Protein AF-A0AAP2CD23-F1 (afdb_monomer)

InterPro domains:
  IPR006597 Sel1-like repeat [PF08238] (4-28)
  IPR006597 Sel1-like repeat [PF08238] (32-56)
  IPR011990 Tetratricopeptide-like helical domain superfamily [G3DSA:1.25.40.10] (1-97)

Radius of gyration: 15.2 Å; Cα contacts (8 Å, |Δi|>4): 205; chains: 1; bounding box: 35×34×41 Å

Mean predicted aligned error: 5.23 Å

pLDDT: mean 86.77, std 9.28, range [53.88, 96.44]

Solvent-accessible surface area (backbone atoms only — not comparable to full-atom values): 7833 Å² total; per-residue (Å²): 95,50,67,64,13,48,35,23,57,69,23,69,94,47,75,66,32,41,64,61,12,49,54,30,20,69,72,43,70,39,23,59,21,35,39,51,51,16,48,24,20,55,70,35,56,75,27,57,62,34,57,48,61,14,36,52,30,13,46,49,22,46,58,71,58,32,58,52,72,71,39,27,54,49,17,47,51,52,29,53,52,40,60,74,71,47,56,69,68,53,53,51,50,44,38,32,36,24,56,61,33,55,51,40,31,57,77,42,51,50,37,66,90,70,36,57,76,87,44,45,52,45,88,91,53,69,25,53,69,69,70,68,65,69,58,93,79,74,67,70,95,80,79,62,57,92,78,61

Foldseek 3Di:
DLVQLVCQCVVVVHDRDNPSSLVVLLVVVFLQSLQVVLVCLCVVPQAPNDLLLSLLSLVCCQLVVTDDPVSNVSSVVSNVVSVVVDDPLSNLQSQQQAPQQSSQCSVVSNPNVRRDPVNGGDPVGDGNNNPPSDDPPPDDDDDHPPRD

Structure (mmCIF, N/CA/C/O backbone):
data_AF-A0AAP2CD23-F1
#
_entry.id   AF-A0AAP2CD23-F1
#
loop_
_atom_site.group_PDB
_atom_site.id
_atom_site.type_symbol
_atom_site.label_atom_id
_atom_site.label_alt_id
_atom_site.label_comp_id
_atom_site.label_asym_id
_atom_site.label_entity_id
_atom_site.label_seq_id
_atom_site.pdbx_PDB_ins_code
_atom_site.Cartn_x
_atom_site.Cartn_y
_atom_site.Cartn_z
_atom_site.occupancy
_atom_site.B_iso_or_equiv
_atom_site.auth_seq_id
_atom_site.auth_comp_id
_atom_site.auth_asym_id
_atom_site.auth_atom_id
_atom_site.pdbx_PDB_model_num
ATOM 1 N N . MET A 1 1 ? 16.977 -5.055 -2.915 1.00 57.03 1 MET A N 1
ATOM 2 C CA . MET A 1 1 ? 17.382 -4.312 -4.136 1.00 57.03 1 MET A CA 1
ATOM 3 C C . MET A 1 1 ? 16.190 -4.220 -5.073 1.00 57.03 1 MET A C 1
ATOM 5 O O . MET A 1 1 ? 15.807 -5.224 -5.662 1.00 57.03 1 MET A O 1
ATOM 9 N N . VAL A 1 2 ? 15.649 -3.017 -5.260 1.00 78.44 2 VAL A N 1
ATOM 10 C CA . VAL A 1 2 ? 14.512 -2.752 -6.162 1.00 78.44 2 VAL A CA 1
ATOM 11 C C . VAL A 1 2 ? 14.838 -2.960 -7.639 1.00 78.44 2 VAL A C 1
ATOM 13 O O . VAL A 1 2 ? 13.962 -3.349 -8.406 1.00 78.44 2 VAL A O 1
ATOM 16 N N . ALA A 1 3 ? 16.098 -2.771 -8.043 1.00 76.19 3 ALA A N 1
ATOM 17 C CA . ALA A 1 3 ? 16.524 -2.901 -9.438 1.00 76.19 3 ALA A CA 1
ATOM 18 C C . ALA A 1 3 ? 16.163 -4.265 -10.057 1.00 76.19 3 ALA A C 1
ATOM 20 O O . ALA A 1 3 ? 15.729 -4.322 -11.204 1.00 76.19 3 ALA A O 1
ATOM 21 N N . ALA A 1 4 ? 16.268 -5.353 -9.284 1.00 77.69 4 ALA A N 1
ATOM 22 C CA . ALA A 1 4 ? 15.869 -6.681 -9.743 1.00 77.69 4 ALA A CA 1
ATOM 23 C C . ALA A 1 4 ? 14.362 -6.754 -10.027 1.00 77.69 4 ALA A C 1
ATOM 25 O O . ALA A 1 4 ? 13.963 -7.262 -11.072 1.00 77.69 4 ALA A O 1
ATOM 26 N N . GLY A 1 5 ? 13.532 -6.195 -9.142 1.00 80.62 5 GLY A N 1
ATOM 27 C CA . GLY A 1 5 ? 12.087 -6.141 -9.352 1.00 80.62 5 GLY A CA 1
ATOM 28 C C . GLY A 1 5 ? 11.704 -5.305 -10.576 1.00 80.62 5 GLY A C 1
ATOM 29 O O . GLY A 1 5 ? 10.859 -5.727 -11.360 1.00 80.62 5 GLY A O 1
ATOM 30 N N . VAL A 1 6 ? 12.395 -4.184 -10.819 1.00 83.31 6 VAL A N 1
ATOM 31 C CA . VAL A 1 6 ? 12.154 -3.326 -11.995 1.00 83.31 6 VAL A CA 1
ATOM 32 C C . VAL A 1 6 ? 12.472 -4.051 -13.301 1.00 83.31 6 VAL A C 1
ATOM 34 O O . VAL A 1 6 ? 11.702 -3.939 -14.252 1.00 83.31 6 VAL A O 1
ATOM 37 N N . ILE A 1 7 ? 13.556 -4.834 -13.349 1.00 85.44 7 ILE A N 1
ATOM 38 C CA . ILE A 1 7 ? 13.914 -5.627 -14.535 1.00 85.44 7 ILE A CA 1
ATOM 39 C C . ILE A 1 7 ? 12.782 -6.591 -14.904 1.00 85.44 7 ILE A C 1
ATOM 41 O O . ILE A 1 7 ? 12.403 -6.654 -16.073 1.00 85.44 7 ILE A O 1
ATOM 45 N N . TYR A 1 8 ? 12.219 -7.304 -13.923 1.00 87.00 8 TYR A N 1
ATOM 46 C CA . TYR A 1 8 ? 11.100 -8.221 -14.161 1.00 87.00 8 TYR A CA 1
ATOM 47 C C . TYR A 1 8 ? 9.792 -7.488 -14.476 1.00 87.00 8 TYR A C 1
ATOM 49 O O . TYR A 1 8 ? 9.045 -7.929 -15.342 1.00 87.00 8 TYR A O 1
ATOM 57 N N . HIS A 1 9 ? 9.535 -6.344 -13.840 1.00 82.81 9 HIS A N 1
ATOM 58 C CA . HIS A 1 9 ? 8.339 -5.540 -14.092 1.00 82.81 9 HIS A CA 1
ATOM 59 C C . HIS A 1 9 ? 8.323 -4.933 -15.505 1.00 82.81 9 HIS A C 1
ATOM 61 O O . HIS A 1 9 ? 7.277 -4.859 -16.141 1.00 82.81 9 HIS A O 1
ATOM 67 N N . GLN A 1 10 ? 9.471 -4.454 -15.990 1.00 85.56 10 GLN A N 1
ATOM 68 C CA . GLN A 1 10 ? 9.591 -3.782 -17.290 1.00 85.56 10 GLN A CA 1
ATOM 69 C C . GLN A 1 10 ? 10.013 -4.723 -18.426 1.00 85.56 10 GLN A C 1
ATOM 71 O O . GLN A 1 10 ? 9.972 -4.328 -19.587 1.00 85.56 10 GLN A O 1
ATOM 76 N N . GLY A 1 11 ? 10.438 -5.949 -18.113 1.00 81.88 11 GLY A N 1
ATOM 77 C CA . GLY A 1 11 ? 10.945 -6.890 -19.109 1.00 81.88 11 GLY A CA 1
ATOM 78 C C . GLY A 1 11 ? 12.277 -6.451 -19.735 1.00 81.88 11 GLY A C 1
ATOM 79 O O . GLY A 1 11 ? 12.524 -6.658 -20.924 1.00 81.88 11 GLY A O 1
ATOM 80 N N . LEU A 1 12 ? 13.158 -5.808 -18.961 1.00 81.25 12 LEU A N 1
ATOM 81 C CA . LEU A 1 12 ? 14.432 -5.305 -19.486 1.00 81.25 12 LEU A CA 1
ATOM 82 C C . LEU A 1 12 ? 15.394 -6.466 -19.776 1.00 81.25 12 LEU A C 1
ATOM 84 O O . LEU A 1 12 ? 16.055 -6.992 -18.881 1.00 81.25 12 LEU A O 1
ATOM 88 N N . GLY A 1 13 ? 15.454 -6.879 -21.044 1.00 80.50 13 GLY A N 1
ATOM 89 C CA . GLY A 1 13 ? 16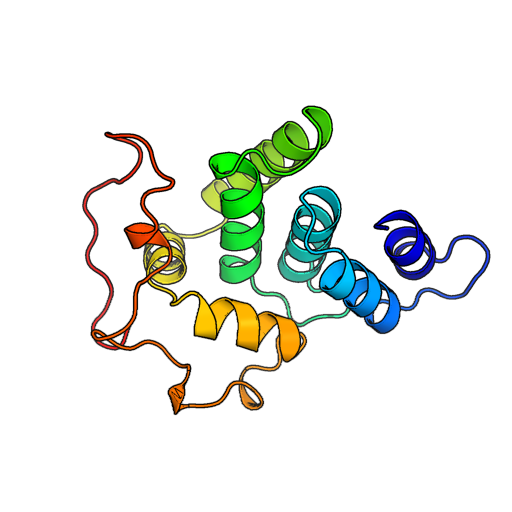.269 -8.009 -21.503 1.00 80.50 13 GLY A CA 1
ATOM 90 C C . GLY A 1 13 ? 15.692 -9.387 -21.153 1.00 80.50 13 GLY A C 1
ATOM 91 O O . GLY A 1 13 ? 16.397 -10.388 -21.289 1.00 80.50 13 GLY A O 1
ATOM 92 N N . ARG A 1 14 ? 14.436 -9.450 -20.682 1.00 84.69 14 ARG A N 1
ATOM 93 C CA . ARG A 1 14 ? 13.702 -10.671 -20.293 1.00 84.69 14 ARG A CA 1
ATOM 94 C C . ARG A 1 14 ? 12.190 -10.483 -20.487 1.00 84.69 14 ARG A C 1
ATOM 96 O O . ARG A 1 14 ? 11.744 -9.346 -20.523 1.00 84.69 14 ARG A O 1
ATOM 103 N N . PRO A 1 15 ? 11.377 -11.550 -20.565 1.00 88.62 15 PRO A N 1
ATOM 104 C CA . PRO A 1 15 ? 9.924 -11.411 -20.502 1.00 88.62 15 PRO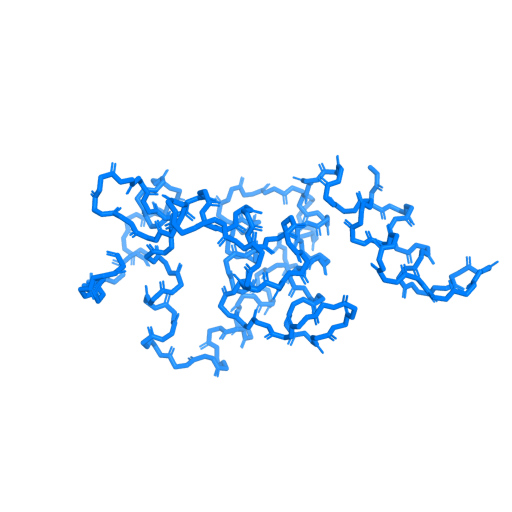 A CA 1
ATOM 105 C C . PRO A 1 15 ? 9.475 -10.741 -19.197 1.00 88.62 15 PRO A C 1
ATOM 107 O O . PRO A 1 15 ? 10.101 -10.938 -18.151 1.00 88.62 15 PRO A O 1
ATOM 110 N N . VAL A 1 16 ? 8.390 -9.970 -19.270 1.00 90.44 16 VAL A N 1
ATOM 111 C CA . VAL A 1 16 ? 7.744 -9.374 -18.095 1.00 90.44 16 VAL A CA 1
ATOM 112 C C . VAL A 1 16 ? 7.253 -10.482 -17.162 1.00 90.44 16 VAL A C 1
ATOM 114 O O . VAL A 1 16 ? 6.617 -11.436 -17.606 1.00 90.44 16 VAL A O 1
ATOM 117 N N . ASP A 1 17 ? 7.554 -10.348 -15.873 1.00 92.94 17 ASP A N 1
ATOM 118 C CA . ASP A 1 17 ? 7.193 -11.305 -14.827 1.00 92.94 17 ASP A CA 1
ATOM 119 C C . ASP A 1 17 ? 6.843 -10.539 -13.544 1.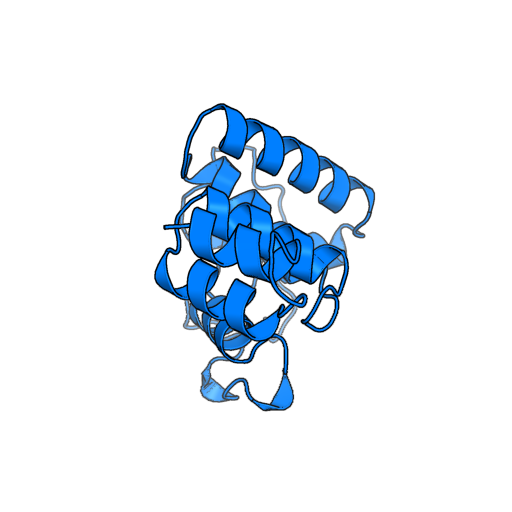00 92.94 17 ASP A C 1
ATOM 121 O O . ASP A 1 17 ? 7.696 -10.231 -12.706 1.00 92.94 17 ASP A O 1
ATOM 125 N N . TYR A 1 18 ? 5.572 -10.162 -13.415 1.00 92.38 18 TYR A N 1
ATOM 126 C CA . TYR A 1 18 ? 5.110 -9.364 -12.281 1.00 92.38 18 TYR A CA 1
ATOM 127 C C . TYR A 1 18 ? 5.158 -10.124 -10.958 1.00 92.38 18 TYR A C 1
ATOM 129 O O . TYR A 1 18 ? 5.375 -9.507 -9.917 1.00 92.38 18 TYR A O 1
ATOM 137 N N . ASP A 1 19 ? 5.033 -11.449 -10.999 1.00 90.94 19 ASP A N 1
ATOM 138 C CA . ASP A 1 19 ? 5.141 -12.283 -9.812 1.00 90.94 19 ASP A CA 1
ATOM 139 C C . ASP A 1 19 ? 6.554 -12.240 -9.235 1.00 90.94 19 ASP A C 1
ATOM 141 O O . ASP A 1 19 ? 6.724 -12.009 -8.035 1.00 90.94 19 ASP A O 1
ATOM 145 N N . LYS A 1 20 ? 7.575 -12.377 -10.089 1.00 91.00 20 LYS A N 1
ATOM 146 C CA . LYS A 1 20 ? 8.965 -12.192 -9.661 1.00 91.00 20 LYS A CA 1
ATOM 147 C C . LYS A 1 20 ? 9.253 -10.752 -9.264 1.00 91.00 20 LYS A C 1
ATOM 149 O O . LYS A 1 20 ? 10.033 -10.535 -8.337 1.00 91.00 20 LYS A O 1
ATOM 154 N N . ALA A 1 21 ? 8.668 -9.769 -9.948 1.00 91.50 21 ALA A N 1
ATOM 155 C CA . ALA A 1 21 ? 8.833 -8.368 -9.572 1.00 91.50 21 ALA A CA 1
ATOM 156 C C . ALA A 1 21 ? 8.335 -8.118 -8.143 1.00 91.50 21 ALA A C 1
ATOM 158 O O . ALA A 1 21 ? 9.074 -7.562 -7.327 1.00 91.50 21 ALA A O 1
ATOM 159 N N . LEU A 1 22 ? 7.129 -8.603 -7.830 1.00 92.50 22 LEU A N 1
ATOM 160 C CA . LEU A 1 22 ? 6.524 -8.489 -6.511 1.00 92.50 22 LEU A CA 1
ATOM 161 C C . LEU A 1 22 ? 7.350 -9.209 -5.443 1.00 92.50 22 LEU A C 1
ATOM 163 O O . LEU A 1 22 ? 7.593 -8.625 -4.395 1.00 92.50 22 LEU A O 1
ATOM 167 N N . ASP A 1 23 ? 7.865 -10.411 -5.726 1.00 92.38 23 ASP A N 1
ATOM 168 C CA . ASP A 1 23 ? 8.753 -11.136 -4.804 1.00 92.38 23 ASP A CA 1
ATOM 169 C C . ASP A 1 23 ? 10.013 -10.345 -4.453 1.00 92.38 23 ASP A C 1
ATOM 171 O O . ASP A 1 23 ? 10.475 -10.350 -3.310 1.00 92.38 23 ASP A O 1
ATOM 175 N N . TRP A 1 24 ? 10.602 -9.662 -5.434 1.00 92.12 24 TRP A N 1
ATOM 176 C CA . TRP A 1 24 ? 11.773 -8.827 -5.189 1.00 92.12 24 TRP A CA 1
ATOM 177 C C . TRP A 1 24 ? 11.440 -7.574 -4.390 1.00 92.12 24 TRP A C 1
ATOM 179 O O . TRP A 1 24 ? 12.234 -7.183 -3.532 1.00 92.12 24 TRP A O 1
ATOM 189 N N . TYR A 1 25 ? 10.286 -6.957 -4.641 1.00 93.50 25 TYR A N 1
ATOM 190 C CA . TYR A 1 25 ? 9.839 -5.805 -3.866 1.00 93.50 25 TYR A CA 1
ATOM 191 C C . TYR A 1 25 ? 9.504 -6.193 -2.419 1.00 93.50 25 TYR A C 1
ATOM 193 O O . TYR A 1 25 ? 10.019 -5.558 -1.499 1.00 93.50 25 TYR A O 1
ATOM 201 N N . LEU A 1 26 ? 8.782 -7.300 -2.219 1.00 90.69 26 LEU A N 1
ATOM 202 C CA . LEU A 1 26 ? 8.472 -7.892 -0.912 1.00 90.69 26 LEU A CA 1
ATOM 203 C C . LEU A 1 26 ? 9.718 -8.246 -0.099 1.00 90.69 26 LEU A C 1
ATOM 205 O O . LEU A 1 26 ? 9.715 -8.139 1.118 1.00 90.69 26 LEU A O 1
ATOM 209 N N . LYS A 1 27 ? 10.809 -8.656 -0.749 1.00 90.75 27 LYS A N 1
ATOM 210 C CA . LYS A 1 27 ? 12.083 -8.906 -0.055 1.00 90.75 27 LYS A CA 1
ATOM 211 C C . LYS A 1 27 ? 12.823 -7.629 0.329 1.00 90.75 27 LYS A C 1
ATOM 213 O O . LYS A 1 27 ? 13.664 -7.668 1.220 1.00 90.75 27 LYS A O 1
ATOM 218 N N . SER A 1 28 ? 12.591 -6.530 -0.388 1.00 89.88 28 SER A N 1
ATOM 219 C CA . SER A 1 28 ? 13.275 -5.258 -0.138 1.00 89.88 28 SER A CA 1
ATOM 220 C C . SER A 1 28 ? 12.578 -4.472 0.971 1.00 89.88 28 SER A C 1
ATOM 222 O O . SER A 1 28 ? 13.266 -3.955 1.843 1.00 89.88 28 SER A O 1
ATOM 224 N N . MET A 1 29 ? 11.240 -4.370 0.913 1.00 87.75 29 MET A N 1
ATOM 225 C CA . MET A 1 29 ? 10.401 -3.546 1.808 1.00 87.75 29 MET A CA 1
ATOM 226 C C . MET A 1 29 ? 10.944 -2.127 2.047 1.00 87.75 29 MET A C 1
ATOM 228 O O . MET A 1 29 ? 10.693 -1.524 3.085 1.00 87.75 29 MET A O 1
ATOM 232 N N . ASP A 1 30 ? 11.703 -1.595 1.088 1.00 92.25 30 ASP A N 1
ATOM 233 C CA . ASP A 1 30 ? 12.206 -0.227 1.113 1.00 92.25 30 ASP A CA 1
ATOM 234 C C . ASP A 1 30 ? 11.209 0.728 0.438 1.00 92.25 30 ASP A C 1
ATOM 236 O O . ASP A 1 30 ? 10.208 0.311 -0.150 1.00 92.25 30 ASP A O 1
ATOM 240 N N . GLY A 1 31 ? 11.479 2.032 0.505 1.00 92.75 31 GLY A N 1
ATOM 241 C CA . GLY A 1 31 ? 10.539 3.040 0.014 1.00 92.75 31 GLY A CA 1
ATOM 242 C C . GLY A 1 31 ? 10.266 2.933 -1.486 1.00 92.75 31 GLY A C 1
ATOM 243 O O . GLY A 1 31 ? 9.153 3.198 -1.940 1.00 92.75 31 GLY A O 1
ATOM 244 N N . ASP A 1 32 ? 11.268 2.525 -2.266 1.00 93.31 32 ASP A N 1
ATOM 245 C CA . ASP A 1 32 ? 11.132 2.356 -3.710 1.00 93.31 32 ASP A CA 1
ATOM 246 C C . ASP A 1 32 ? 10.309 1.108 -4.041 1.00 93.31 32 ASP A C 1
ATOM 248 O O . ASP A 1 32 ? 9.447 1.155 -4.922 1.00 93.31 32 ASP A O 1
ATOM 252 N N . ALA A 1 33 ? 10.531 0.016 -3.307 1.00 93.94 33 ALA A N 1
ATOM 253 C CA . ALA A 1 33 ? 9.743 -1.204 -3.395 1.00 93.94 33 ALA A CA 1
ATOM 254 C C . ALA A 1 33 ? 8.281 -0.929 -3.046 1.00 93.94 33 ALA A C 1
ATOM 256 O O . ALA A 1 33 ? 7.405 -1.229 -3.854 1.00 93.94 33 ALA A O 1
ATOM 257 N N . LEU A 1 34 ? 8.019 -0.286 -1.904 1.00 94.38 34 LEU A N 1
ATOM 258 C CA . LEU A 1 34 ? 6.667 0.058 -1.467 1.00 94.38 34 LEU A CA 1
ATOM 259 C C . LEU A 1 34 ? 5.961 0.983 -2.462 1.00 94.38 34 LEU A C 1
ATOM 261 O O . LEU A 1 34 ? 4.801 0.748 -2.795 1.00 94.38 34 LEU A O 1
ATOM 265 N N . ASN A 1 35 ? 6.648 1.995 -3.004 1.00 95.06 35 ASN A N 1
ATOM 266 C CA . ASN A 1 35 ? 6.059 2.852 -4.032 1.00 95.06 35 ASN A CA 1
ATOM 267 C C . ASN A 1 35 ? 5.731 2.066 -5.316 1.00 95.06 35 ASN A C 1
ATOM 269 O O . ASN A 1 35 ? 4.679 2.284 -5.913 1.00 95.06 35 ASN A O 1
ATOM 273 N N . ASN A 1 36 ? 6.602 1.153 -5.754 1.00 95.06 36 ASN A N 1
ATOM 274 C CA . ASN A 1 36 ? 6.345 0.345 -6.949 1.00 95.06 36 ASN A CA 1
ATOM 275 C C . ASN A 1 36 ? 5.208 -0.663 -6.728 1.00 95.06 36 ASN A C 1
ATOM 277 O O . ASN A 1 3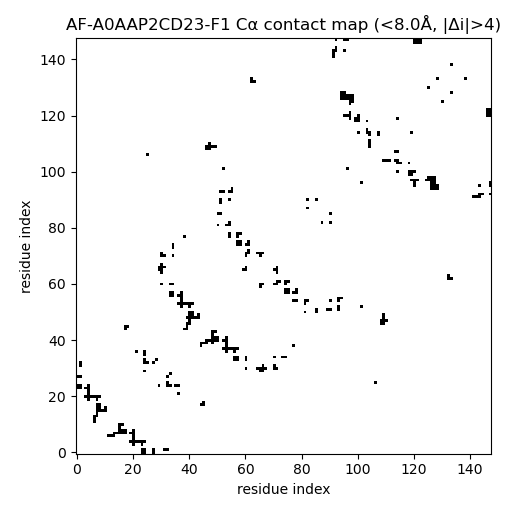6 ? 4.354 -0.811 -7.597 1.00 95.06 36 ASN A O 1
ATOM 281 N N . MET A 1 37 ? 5.147 -1.300 -5.559 1.00 95.50 37 MET A N 1
ATOM 282 C CA . MET A 1 37 ? 4.040 -2.181 -5.178 1.00 95.50 37 MET A CA 1
ATOM 283 C C . MET A 1 37 ? 2.721 -1.411 -5.099 1.00 95.50 37 MET A C 1
ATOM 285 O O . MET A 1 37 ? 1.707 -1.889 -5.604 1.00 95.50 37 MET A O 1
ATOM 289 N N . GLY A 1 38 ? 2.737 -0.190 -4.557 1.00 96.25 38 GLY A N 1
ATOM 290 C CA . GLY A 1 38 ? 1.557 0.673 -4.520 1.00 96.25 38 GLY A CA 1
ATOM 291 C C . GLY A 1 38 ? 1.041 0.977 -5.923 1.00 96.25 38 GLY A C 1
ATOM 292 O O . GLY A 1 38 ? -0.160 0.920 -6.167 1.00 96.25 38 GLY A O 1
ATOM 293 N N . VAL A 1 39 ? 1.942 1.222 -6.880 1.00 95.94 39 VAL A N 1
ATOM 294 C CA . VAL A 1 39 ? 1.582 1.386 -8.297 1.00 95.94 39 VAL A CA 1
ATOM 295 C C . VAL A 1 39 ? 0.995 0.097 -8.880 1.00 95.94 39 VAL A C 1
ATOM 297 O O . VAL A 1 39 ? -0.030 0.164 -9.553 1.00 95.94 39 VAL A O 1
ATOM 300 N N . MET A 1 40 ? 1.567 -1.072 -8.576 1.00 95.69 40 MET A N 1
ATOM 301 C CA . MET A 1 40 ? 1.026 -2.358 -9.037 1.00 95.69 40 MET A CA 1
ATOM 302 C C . MET A 1 40 ? -0.410 -2.586 -8.544 1.00 95.69 40 MET A C 1
ATOM 304 O O . MET A 1 40 ? -1.274 -2.920 -9.351 1.00 95.69 40 MET A O 1
ATOM 308 N N . PHE A 1 41 ? -0.694 -2.342 -7.259 1.00 96.06 41 PHE A N 1
ATOM 309 C CA . PHE A 1 41 ? -2.051 -2.446 -6.707 1.00 96.06 41 PHE A CA 1
ATOM 310 C C . PHE A 1 41 ? -2.997 -1.364 -7.235 1.00 96.06 41 PHE A C 1
ATOM 312 O O . PHE A 1 41 ? -4.177 -1.642 -7.437 1.00 96.06 41 PHE A O 1
ATOM 319 N N . ARG A 1 42 ? -2.510 -0.145 -7.491 1.00 95.62 42 ARG A N 1
ATOM 320 C CA . ARG A 1 42 ? -3.318 0.927 -8.090 1.00 95.62 42 ARG A CA 1
ATOM 321 C C . ARG A 1 42 ? -3.762 0.571 -9.507 1.00 95.62 42 ARG A C 1
ATOM 323 O O . ARG A 1 42 ? -4.913 0.823 -9.851 1.00 95.62 42 ARG A O 1
ATOM 330 N N . ASP A 1 43 ? -2.863 -0.007 -10.300 1.00 94.62 43 ASP A N 1
ATOM 331 C CA . ASP A 1 43 ? -3.080 -0.262 -11.728 1.00 94.62 43 ASP A CA 1
ATOM 332 C C . ASP A 1 43 ? -3.572 -1.693 -12.012 1.00 94.62 43 ASP A C 1
ATOM 334 O O . ASP A 1 43 ? -3.920 -2.009 -13.146 1.00 94.62 43 ASP A O 1
ATOM 338 N N . GLY A 1 44 ? -3.589 -2.576 -11.007 1.00 94.25 44 GLY A N 1
ATOM 339 C CA . GLY A 1 44 ? -3.924 -3.995 -11.184 1.00 94.25 44 GLY A CA 1
ATOM 340 C C . GLY A 1 44 ? -2.860 -4.776 -11.966 1.00 94.25 44 GLY A C 1
ATOM 341 O O . GLY A 1 44 ? -3.163 -5.743 -12.662 1.00 94.25 44 GLY A O 1
ATOM 342 N N . THR A 1 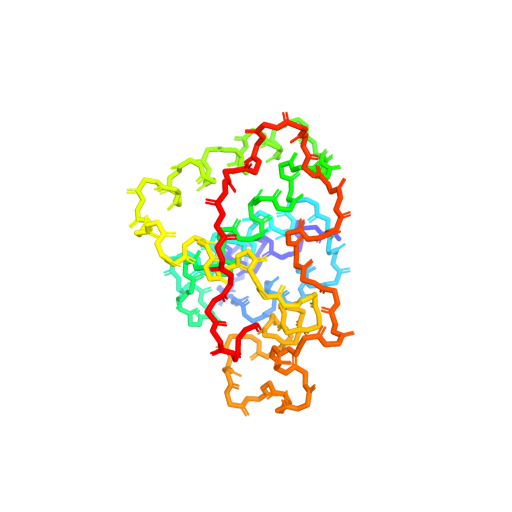45 ? -1.600 -4.336 -11.904 1.00 92.88 45 THR A N 1
ATOM 343 C CA . THR A 1 45 ? -0.511 -4.919 -12.696 1.00 92.88 45 THR A CA 1
ATOM 344 C C . THR A 1 45 ? 0.091 -6.117 -11.967 1.00 92.88 45 THR A C 1
ATOM 346 O O . THR A 1 45 ? 0.871 -5.953 -11.032 1.00 92.88 45 THR A O 1
ATOM 349 N N . GLY A 1 46 ? -0.278 -7.331 -12.386 1.00 89.75 46 GLY A N 1
ATOM 350 C CA . GLY A 1 46 ? 0.217 -8.579 -11.786 1.00 89.75 46 GLY A CA 1
ATOM 351 C C . GLY A 1 46 ? -0.341 -8.905 -10.397 1.00 89.75 46 GLY A C 1
ATOM 352 O O . GLY A 1 46 ? 0.027 -9.918 -9.816 1.00 89.75 46 GLY A O 1
ATOM 353 N N . VAL A 1 47 ? -1.238 -8.067 -9.882 1.00 94.62 47 VAL A N 1
ATOM 354 C CA . VAL A 1 47 ? -2.023 -8.268 -8.659 1.00 94.62 47 VAL A CA 1
ATOM 355 C C . VAL A 1 47 ? -3.440 -7.743 -8.898 1.00 94.62 47 VAL A C 1
ATOM 357 O O . VAL A 1 47 ? -3.615 -6.857 -9.738 1.00 94.62 47 VAL A O 1
ATOM 360 N N . PRO A 1 48 ? -4.461 -8.230 -8.174 1.00 94.75 48 PRO A N 1
ATOM 361 C CA . PRO A 1 48 ? -5.784 -7.622 -8.200 1.00 94.75 48 PRO A CA 1
ATOM 362 C C . PRO A 1 48 ? -5.715 -6.148 -7.799 1.00 94.75 48 PRO A C 1
ATOM 364 O O . PRO A 1 48 ? -5.064 -5.787 -6.813 1.00 94.75 48 PRO A O 1
ATOM 367 N N . GLN A 1 49 ? -6.399 -5.301 -8.565 1.00 94.50 49 GLN A N 1
ATOM 368 C CA . GLN A 1 49 ? -6.448 -3.873 -8.291 1.00 94.50 49 GLN A CA 1
ATOM 369 C C . GLN A 1 49 ? -7.060 -3.617 -6.908 1.00 94.50 49 GLN A C 1
ATOM 371 O O . GLN A 1 49 ? -8.127 -4.134 -6.582 1.00 94.50 49 GLN A O 1
ATOM 376 N N . ASN A 1 50 ? -6.386 -2.811 -6.090 1.00 94.69 50 ASN A N 1
ATOM 377 C CA . ASN A 1 50 ? -6.868 -2.414 -4.773 1.00 94.69 50 ASN A CA 1
ATOM 378 C C . ASN A 1 50 ? -6.323 -1.030 -4.405 1.00 94.69 50 ASN A C 1
ATOM 380 O O . ASN A 1 50 ? -5.202 -0.879 -3.911 1.00 94.69 50 ASN A O 1
ATOM 384 N N . ALA A 1 51 ? -7.139 -0.006 -4.652 1.00 94.38 51 ALA A N 1
ATOM 385 C CA . ALA A 1 51 ? -6.761 1.383 -4.435 1.00 94.38 51 ALA A CA 1
ATOM 386 C C . ALA A 1 51 ? -6.570 1.732 -2.945 1.00 94.38 51 ALA A C 1
ATOM 388 O O . ALA A 1 51 ? -5.703 2.546 -2.634 1.00 94.38 51 ALA A O 1
ATOM 389 N N . LYS A 1 52 ? -7.280 1.067 -2.020 1.00 93.19 52 LYS A N 1
ATOM 390 C CA . LYS A 1 52 ? -7.091 1.229 -0.564 1.00 93.19 52 LYS A CA 1
ATOM 391 C C . LYS A 1 52 ? -5.703 0.762 -0.116 1.00 93.19 52 LYS A C 1
ATOM 393 O O . LYS A 1 52 ? -5.001 1.471 0.598 1.00 93.19 52 LYS A O 1
ATOM 398 N N . ILE A 1 53 ? -5.264 -0.404 -0.590 1.00 94.25 53 ILE A N 1
ATOM 399 C CA . ILE A 1 53 ? -3.922 -0.935 -0.300 1.00 94.25 53 ILE A CA 1
ATOM 400 C C . ILE A 1 53 ? -2.837 -0.066 -0.946 1.00 94.25 53 ILE A C 1
ATOM 402 O O . ILE A 1 53 ? -1.839 0.249 -0.298 1.00 94.25 53 ILE A O 1
ATOM 406 N N . ALA A 1 54 ? -3.052 0.392 -2.183 1.00 96.19 54 ALA A N 1
ATOM 407 C CA . ALA A 1 54 ? -2.144 1.328 -2.843 1.00 96.19 54 ALA A CA 1
ATOM 408 C C . ALA A 1 54 ? -2.002 2.645 -2.061 1.00 96.19 54 ALA A C 1
ATOM 410 O O . ALA A 1 54 ? -0.882 3.095 -1.809 1.00 96.19 54 ALA A O 1
ATOM 411 N N . TYR A 1 55 ? -3.124 3.226 -1.625 1.00 95.12 55 TYR A N 1
ATOM 412 C CA . TYR A 1 55 ? -3.158 4.418 -0.779 1.00 95.12 55 TYR A CA 1
ATOM 413 C C . TYR A 1 55 ? -2.302 4.232 0.479 1.00 95.12 55 TYR A C 1
ATOM 415 O O . TYR A 1 55 ? -1.429 5.059 0.748 1.00 95.12 55 TYR A O 1
ATOM 423 N N . LEU A 1 56 ? -2.473 3.117 1.196 1.00 93.62 56 LEU A N 1
ATOM 424 C CA . LEU A 1 56 ? -1.705 2.815 2.407 1.00 93.62 56 LEU A CA 1
ATOM 425 C C . LEU A 1 56 ? -0.206 2.653 2.145 1.00 93.62 56 LEU A C 1
ATOM 427 O O . LEU A 1 56 ? 0.600 3.116 2.952 1.00 93.62 56 LEU A O 1
ATOM 431 N N . MET A 1 57 ? 0.194 2.057 1.019 1.00 94.81 57 MET A N 1
ATOM 432 C CA . MET A 1 57 ? 1.609 1.969 0.636 1.00 94.81 57 MET A CA 1
ATOM 433 C C . MET A 1 57 ? 2.215 3.354 0.401 1.00 94.81 57 MET A C 1
ATOM 435 O O . MET A 1 57 ? 3.267 3.668 0.961 1.00 94.81 57 MET A O 1
ATOM 439 N N . PHE A 1 58 ? 1.548 4.207 -0.384 1.00 95.31 58 PHE A N 1
ATOM 440 C CA . PHE A 1 58 ? 2.034 5.566 -0.643 1.00 95.31 58 PHE A CA 1
ATOM 441 C C . PHE A 1 58 ? 2.076 6.410 0.630 1.00 95.31 58 PHE A C 1
ATOM 443 O O . PHE A 1 58 ? 3.046 7.135 0.856 1.00 95.31 58 PHE A O 1
ATOM 450 N N . LEU A 1 59 ? 1.055 6.281 1.477 1.00 92.06 59 LEU A N 1
ATOM 451 C CA . LEU A 1 59 ? 0.985 6.947 2.769 1.00 92.06 59 LEU A CA 1
ATOM 452 C C . LEU A 1 59 ? 2.116 6.494 3.696 1.00 92.06 59 LEU A C 1
ATOM 454 O O . LEU A 1 59 ? 2.786 7.328 4.298 1.00 92.06 59 LEU A O 1
ATOM 458 N N . THR A 1 60 ? 2.388 5.191 3.759 1.00 91.06 60 THR A N 1
ATOM 459 C CA . THR A 1 60 ? 3.483 4.642 4.569 1.00 91.06 60 THR A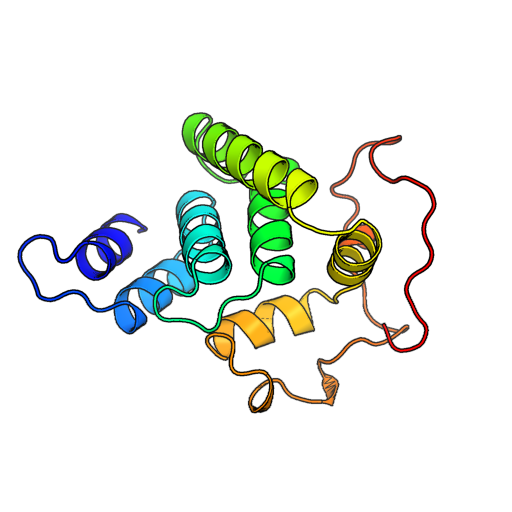 CA 1
ATOM 460 C C . THR A 1 60 ? 4.823 5.226 4.133 1.00 91.06 60 THR A C 1
ATOM 462 O O . THR A 1 60 ? 5.567 5.727 4.975 1.00 91.06 60 THR A O 1
ATOM 465 N N . VAL A 1 61 ? 5.116 5.243 2.827 1.00 93.12 61 VAL A N 1
ATOM 466 C CA . VAL A 1 61 ? 6.355 5.836 2.293 1.00 93.12 61 VAL A CA 1
ATOM 467 C C . VAL A 1 61 ? 6.456 7.321 2.646 1.00 93.12 61 VAL A C 1
ATOM 469 O O . VAL A 1 61 ? 7.502 7.767 3.115 1.00 93.12 61 VAL A O 1
ATOM 472 N N . HIS A 1 62 ? 5.368 8.077 2.460 1.00 89.75 62 HIS A N 1
ATOM 473 C CA . HIS A 1 62 ? 5.319 9.509 2.751 1.00 89.75 62 HIS A CA 1
ATOM 474 C C . HIS A 1 62 ? 5.628 9.814 4.220 1.00 89.75 62 HIS A C 1
ATOM 476 O O . HIS A 1 62 ? 6.491 10.638 4.519 1.00 89.75 62 HIS A O 1
ATOM 482 N N . MET A 1 63 ? 4.926 9.143 5.128 1.00 87.00 63 MET A N 1
ATOM 483 C CA . MET A 1 63 ? 4.886 9.524 6.536 1.00 87.00 63 MET A CA 1
ATOM 484 C C . MET A 1 63 ? 6.069 8.980 7.331 1.00 87.00 63 MET A C 1
ATOM 486 O O . MET A 1 63 ? 6.539 9.628 8.262 1.00 87.00 63 MET A O 1
ATOM 490 N N . THR A 1 64 ? 6.590 7.815 6.941 1.00 87.19 64 THR A N 1
ATOM 491 C CA . THR A 1 64 ? 7.823 7.265 7.529 1.00 87.19 64 THR A CA 1
ATOM 492 C C . THR A 1 64 ? 9.086 7.870 6.913 1.00 87.19 64 THR A C 1
ATOM 494 O O . THR A 1 64 ? 10.175 7.681 7.450 1.00 87.19 64 THR A O 1
ATOM 497 N N . GLY A 1 65 ? 8.961 8.596 5.793 1.00 89.12 65 GLY A N 1
ATOM 498 C CA . GLY A 1 65 ? 10.102 9.135 5.054 1.00 89.12 65 GLY A CA 1
ATOM 499 C C . GLY A 1 65 ? 10.994 8.039 4.465 1.00 89.12 65 GLY A C 1
ATOM 500 O O . GLY A 1 65 ? 12.212 8.198 4.407 1.00 89.12 65 GLY A O 1
ATOM 501 N N . MET A 1 66 ? 10.413 6.904 4.070 1.00 88.94 66 MET A N 1
ATOM 502 C CA . MET A 1 66 ? 11.180 5.755 3.600 1.00 88.94 66 MET A CA 1
ATOM 503 C C . MET A 1 66 ? 11.693 5.969 2.166 1.00 88.94 66 MET A C 1
ATOM 505 O O . MET A 1 66 ? 10.926 6.236 1.244 1.00 88.94 66 MET A O 1
ATOM 509 N N . GLY A 1 67 ? 12.996 5.776 1.953 1.00 89.62 67 GLY A N 1
ATOM 510 C CA . GLY A 1 67 ? 13.638 5.906 0.640 1.00 89.62 67 GLY A CA 1
ATOM 511 C C . GLY A 1 67 ? 14.239 7.290 0.376 1.00 89.62 67 GLY A C 1
ATOM 512 O O . GLY A 1 67 ? 14.442 8.088 1.286 1.00 89.62 67 GLY A O 1
ATOM 513 N N . SER A 1 68 ? 14.587 7.558 -0.885 1.00 93.06 68 SER A N 1
ATOM 514 C CA . SER A 1 68 ? 15.179 8.842 -1.289 1.00 93.06 68 SER A CA 1
ATOM 515 C C . SER A 1 68 ? 14.144 9.972 -1.321 1.00 93.06 68 SER A C 1
ATOM 517 O O . SER A 1 68 ? 12.943 9.725 -1.430 1.00 93.06 68 SER A O 1
ATOM 519 N N . GLU A 1 69 ? 14.595 11.228 -1.353 1.00 94.06 69 GLU A N 1
ATOM 520 C CA . GLU A 1 69 ? 13.708 12.385 -1.553 1.00 94.06 69 GLU A CA 1
ATOM 521 C C . GLU A 1 69 ? 12.849 12.241 -2.824 1.00 94.06 69 GLU A C 1
ATOM 523 O O . GLU A 1 69 ? 11.646 12.498 -2.817 1.00 94.06 69 GLU A O 1
ATOM 528 N N . ALA A 1 70 ? 13.432 11.728 -3.912 1.00 93.69 70 ALA A N 1
ATOM 529 C CA . ALA A 1 70 ? 12.708 11.455 -5.151 1.00 93.69 70 ALA A CA 1
ATOM 530 C C . ALA A 1 70 ? 11.637 10.360 -4.994 1.00 93.69 70 ALA A C 1
ATOM 532 O O . ALA A 1 70 ? 10.600 10.393 -5.663 1.00 93.69 70 ALA A O 1
ATOM 533 N N . THR A 1 71 ? 11.874 9.376 -4.128 1.00 93.75 71 THR A N 1
ATOM 534 C CA . THR A 1 71 ? 10.918 8.316 -3.781 1.00 93.75 71 THR A CA 1
ATOM 535 C C . THR A 1 71 ? 9.754 8.882 -2.985 1.00 93.75 71 THR A C 1
ATOM 537 O O . THR A 1 71 ? 8.607 8.688 -3.381 1.00 93.75 71 THR A O 1
ATOM 540 N N . ILE A 1 72 ? 10.044 9.675 -1.954 1.00 93.81 72 ILE A N 1
ATOM 541 C CA . ILE A 1 72 ? 9.031 10.363 -1.151 1.00 93.81 72 ILE A CA 1
ATOM 542 C C . ILE A 1 72 ? 8.198 11.288 -2.046 1.00 93.81 72 ILE A C 1
ATOM 544 O O . ILE A 1 72 ? 6.975 11.243 -2.014 1.00 93.81 72 ILE A O 1
ATOM 548 N N . MET A 1 73 ? 8.820 12.064 -2.940 1.00 94.62 73 MET A N 1
ATOM 549 C CA . MET A 1 73 ? 8.087 12.916 -3.884 1.00 94.62 73 MET A CA 1
ATOM 550 C C . MET A 1 73 ? 7.179 12.125 -4.836 1.00 94.62 73 MET A C 1
ATOM 552 O O . MET A 1 73 ? 6.072 12.576 -5.140 1.00 94.62 73 MET A O 1
ATOM 556 N N . ARG A 1 74 ? 7.619 10.956 -5.325 1.00 95.12 74 ARG A N 1
ATOM 557 C CA . ARG A 1 74 ? 6.778 10.064 -6.144 1.00 95.12 74 ARG A CA 1
ATOM 558 C C . ARG A 1 74 ? 5.601 9.522 -5.340 1.00 95.12 74 ARG A C 1
ATOM 560 O O . ARG A 1 74 ? 4.471 9.628 -5.814 1.00 95.12 74 ARG A O 1
ATOM 567 N N . ALA A 1 75 ? 5.855 9.033 -4.129 1.00 94.69 75 ALA A N 1
ATOM 568 C CA . ALA A 1 75 ? 4.817 8.560 -3.224 1.00 94.69 75 ALA A CA 1
ATOM 569 C C . ALA A 1 75 ? 3.807 9.670 -2.913 1.00 94.69 75 ALA A C 1
ATOM 571 O O . ALA A 1 75 ? 2.614 9.439 -3.037 1.00 94.69 75 ALA A O 1
ATOM 572 N N . ASN A 1 76 ? 4.251 10.903 -2.658 1.00 94.25 76 ASN A N 1
ATOM 573 C CA . ASN A 1 76 ? 3.368 12.047 -2.402 1.00 94.25 76 ASN A CA 1
ATOM 574 C C . ASN A 1 76 ? 2.470 12.374 -3.599 1.00 94.25 76 ASN A C 1
ATOM 576 O O . ASN A 1 76 ? 1.298 12.709 -3.426 1.00 94.25 76 ASN A O 1
ATOM 580 N N . ARG A 1 77 ? 2.996 12.284 -4.829 1.00 95.56 77 ARG A N 1
ATOM 581 C CA . ARG A 1 77 ? 2.179 12.464 -6.040 1.00 95.56 77 ARG A CA 1
ATOM 582 C C . ARG A 1 77 ? 1.134 11.359 -6.173 1.00 95.56 77 ARG A C 1
ATOM 584 O O . ARG A 1 77 ? -0.030 11.660 -6.421 1.00 95.56 77 ARG A O 1
ATOM 591 N N . ASN A 1 78 ? 1.536 10.107 -5.972 1.00 96.44 78 ASN A N 1
ATOM 592 C CA . ASN A 1 78 ? 0.633 8.960 -6.030 1.00 96.44 78 ASN A CA 1
ATOM 593 C C . ASN A 1 78 ? -0.420 8.983 -4.908 1.00 96.44 78 ASN A C 1
ATOM 595 O O . ASN A 1 78 ? -1.582 8.663 -5.148 1.00 96.44 78 ASN A O 1
ATOM 599 N N . LEU A 1 79 ? -0.039 9.424 -3.709 1.00 94.62 79 LEU A N 1
ATOM 600 C CA . LEU A 1 79 ? -0.923 9.613 -2.565 1.00 94.62 79 LEU A CA 1
ATOM 601 C C . LEU A 1 79 ? -1.989 10.664 -2.876 1.00 94.62 79 LEU A C 1
ATOM 603 O O . LEU A 1 79 ? -3.173 10.391 -2.725 1.00 94.62 79 LEU A O 1
ATOM 607 N N . ARG A 1 80 ? -1.590 11.832 -3.398 1.00 93.38 80 ARG A N 1
ATOM 608 C CA . ARG A 1 80 ? -2.529 12.880 -3.832 1.00 93.38 80 ARG A CA 1
ATOM 609 C C . ARG A 1 80 ? -3.494 12.389 -4.908 1.00 93.38 80 ARG A C 1
ATOM 611 O O . ARG A 1 80 ? -4.679 12.687 -4.831 1.00 93.38 80 ARG A O 1
ATOM 618 N N . ALA A 1 81 ? -3.000 11.625 -5.881 1.00 94.12 81 ALA A N 1
ATOM 619 C CA . ALA A 1 81 ? -3.852 11.019 -6.901 1.00 94.12 81 ALA A CA 1
ATOM 620 C C . ALA A 1 81 ? -4.847 10.017 -6.292 1.00 94.12 81 ALA A C 1
ATOM 622 O O . ALA A 1 81 ? -6.014 10.019 -6.666 1.00 94.12 81 ALA A O 1
ATOM 623 N N . SER A 1 82 ? -4.409 9.213 -5.319 1.00 93.44 82 SER A N 1
ATOM 624 C CA . SER A 1 82 ? -5.275 8.260 -4.612 1.00 93.44 82 SER A CA 1
ATOM 625 C C . SER A 1 82 ? -6.355 8.982 -3.804 1.00 93.44 82 SER A C 1
ATOM 627 O O . SER A 1 82 ? -7.515 8.602 -3.883 1.00 93.44 82 SER A O 1
ATOM 629 N N . ILE A 1 83 ? -6.004 10.069 -3.106 1.00 91.69 83 ILE A N 1
ATOM 630 C CA . ILE A 1 83 ? -6.957 10.914 -2.363 1.00 91.69 83 ILE A CA 1
ATOM 631 C C . ILE A 1 83 ? -7.994 11.546 -3.300 1.00 91.69 83 ILE A C 1
ATOM 633 O O . ILE A 1 83 ? -9.157 11.658 -2.940 1.00 91.69 83 ILE A O 1
ATOM 637 N N . ALA A 1 84 ? -7.584 11.964 -4.500 1.00 92.06 84 ALA A N 1
ATOM 638 C CA . ALA A 1 84 ? -8.501 12.544 -5.478 1.00 92.06 84 ALA A CA 1
ATOM 639 C C . ALA A 1 84 ? -9.436 11.504 -6.121 1.00 92.06 84 ALA A C 1
ATOM 641 O O . ALA A 1 84 ? -10.512 11.867 -6.589 1.00 92.06 84 ALA A O 1
ATOM 642 N N . ALA A 1 85 ? -9.015 10.238 -6.184 1.00 91.31 85 ALA A N 1
ATOM 643 C CA . ALA A 1 85 ? -9.754 9.164 -6.842 1.00 91.31 85 ALA A CA 1
ATOM 644 C C . ALA A 1 85 ? -10.665 8.372 -5.891 1.00 91.31 85 ALA A C 1
ATOM 646 O O . ALA A 1 85 ? -11.702 7.877 -6.327 1.00 91.31 85 ALA A O 1
ATOM 647 N N . LEU A 1 86 ? -10.277 8.225 -4.622 1.00 91.25 86 LEU A N 1
ATOM 648 C CA . LEU A 1 86 ? -11.015 7.447 -3.630 1.00 91.25 86 LEU A CA 1
ATOM 649 C C . LEU A 1 86 ? -12.084 8.296 -2.930 1.00 91.25 86 LEU A C 1
ATOM 651 O O . LEU A 1 86 ? -11.800 9.429 -2.529 1.00 91.25 86 LEU A O 1
ATOM 655 N N . PRO A 1 87 ? -13.296 7.757 -2.707 1.00 92.38 87 PRO A N 1
ATOM 656 C CA . PRO A 1 87 ? -14.248 8.398 -1.815 1.00 92.38 87 PRO A CA 1
ATOM 657 C C . PRO A 1 87 ? -13.687 8.420 -0.388 1.00 92.38 87 PRO A C 1
ATOM 659 O O . PRO A 1 87 ? -12.944 7.528 0.025 1.00 92.38 87 PRO A O 1
ATOM 662 N N . ARG A 1 88 ? -14.073 9.437 0.389 1.00 86.12 88 ARG A N 1
ATOM 663 C CA . ARG A 1 88 ? -13.593 9.615 1.768 1.00 86.12 88 ARG A CA 1
ATOM 664 C C . ARG A 1 88 ? -13.820 8.375 2.638 1.00 86.12 88 ARG A C 1
ATOM 666 O O . ARG A 1 88 ? -12.943 8.021 3.410 1.00 86.12 88 ARG A O 1
ATOM 673 N N . GLU A 1 89 ? -14.952 7.701 2.465 1.00 87.56 89 GLU A N 1
ATOM 674 C CA . GLU A 1 89 ? -15.298 6.483 3.207 1.00 87.56 89 GLU A CA 1
ATOM 675 C C . GLU A 1 89 ? -14.279 5.355 2.987 1.00 87.56 89 GLU A C 1
ATOM 677 O O . GLU A 1 89 ? -13.882 4.692 3.939 1.00 87.56 89 GLU A O 1
ATOM 682 N N . GLU A 1 90 ? -13.784 5.177 1.758 1.00 89.69 90 GLU A N 1
ATOM 683 C CA . GLU A 1 90 ? -12.761 4.167 1.462 1.00 89.69 90 GLU A CA 1
ATOM 684 C C . GLU A 1 90 ? -11.389 4.544 2.024 1.00 89.69 90 GLU A C 1
ATOM 686 O O . GLU A 1 90 ? -10.617 3.665 2.409 1.00 89.69 90 GLU A O 1
ATOM 691 N N . ILE A 1 91 ? -11.078 5.843 2.082 1.00 88.88 91 ILE A N 1
ATOM 692 C CA . ILE A 1 91 ? -9.862 6.339 2.735 1.00 88.88 91 ILE A CA 1
ATOM 693 C C . ILE A 1 91 ? -9.931 6.048 4.236 1.00 88.88 91 ILE A C 1
ATOM 695 O O . ILE A 1 91 ? -8.986 5.484 4.789 1.00 88.88 91 ILE A O 1
ATOM 699 N N . ASP A 1 92 ? -11.049 6.389 4.879 1.00 86.75 92 ASP A N 1
ATOM 700 C CA . ASP A 1 92 ? -11.261 6.158 6.307 1.00 86.75 92 ASP A CA 1
ATOM 701 C C . ASP A 1 92 ? -11.199 4.653 6.624 1.00 86.75 92 ASP A C 1
ATOM 703 O O . ASP A 1 92 ? -10.486 4.246 7.541 1.00 86.75 92 ASP A O 1
ATOM 707 N N . GLU A 1 93 ? -11.839 3.808 5.809 1.00 87.81 93 GLU A N 1
ATOM 708 C CA . GLU A 1 93 ? -11.762 2.348 5.929 1.00 87.81 93 GLU A CA 1
ATOM 709 C C . GLU A 1 93 ? -10.321 1.831 5.790 1.00 87.81 93 GLU A C 1
ATOM 711 O O . GLU A 1 93 ? -9.869 1.024 6.605 1.00 87.81 93 GLU A O 1
ATOM 716 N N . ALA A 1 94 ? -9.564 2.315 4.799 1.00 90.44 94 ALA A N 1
ATOM 717 C CA . ALA A 1 94 ? -8.175 1.907 4.605 1.00 90.44 94 ALA A CA 1
ATOM 718 C C . ALA A 1 94 ? -7.320 2.216 5.845 1.00 90.44 94 ALA A C 1
ATOM 720 O O . ALA A 1 94 ? -6.525 1.384 6.285 1.00 90.44 94 ALA A O 1
ATOM 721 N N . LEU A 1 95 ? -7.505 3.389 6.456 1.00 88.69 95 LEU A N 1
ATOM 722 C CA . LEU A 1 95 ? -6.785 3.786 7.669 1.00 88.69 95 LEU A CA 1
ATOM 723 C C . LEU A 1 95 ? -7.117 2.910 8.893 1.00 88.69 95 LEU A C 1
ATOM 725 O O . LEU A 1 95 ? -6.328 2.854 9.845 1.00 88.69 95 LEU A O 1
ATOM 729 N N . CYS A 1 96 ? -8.255 2.216 8.863 1.00 88.81 96 CYS A N 1
ATOM 730 C CA . CYS A 1 96 ? -8.700 1.299 9.906 1.00 88.81 96 CYS A CA 1
ATOM 731 C C . CYS A 1 96 ? -8.141 -0.120 9.763 1.00 88.81 96 CYS A C 1
ATOM 733 O O . CYS A 1 96 ? -8.255 -0.905 10.699 1.00 88.81 96 CYS A O 1
ATOM 735 N N . TYR A 1 97 ? -7.480 -0.463 8.655 1.00 89.94 97 TYR A N 1
ATOM 736 C CA . TYR A 1 97 ? -6.836 -1.769 8.532 1.00 89.94 97 TYR A CA 1
ATOM 737 C C . TYR A 1 97 ? -5.761 -1.979 9.603 1.00 89.94 97 TYR A C 1
ATOM 739 O O . TYR A 1 97 ? -5.043 -1.055 9.992 1.00 89.94 97 TYR A O 1
ATOM 747 N N . THR A 1 98 ? -5.629 -3.218 10.074 1.00 90.31 98 THR A N 1
ATOM 748 C CA . THR A 1 98 ? -4.516 -3.623 10.938 1.00 90.31 98 THR A CA 1
ATOM 749 C C . THR A 1 98 ? -3.248 -3.786 10.105 1.00 90.31 98 THR A C 1
ATOM 751 O O . THR A 1 98 ? -3.302 -4.071 8.905 1.00 90.31 98 THR A O 1
ATOM 754 N N . VAL A 1 99 ? -2.086 -3.634 10.747 1.00 88.06 99 VAL A N 1
ATOM 755 C CA . VAL A 1 99 ? -0.798 -3.926 10.093 1.00 88.06 99 VAL A CA 1
ATOM 756 C C . VAL A 1 99 ? -0.760 -5.372 9.603 1.00 88.06 99 VAL A C 1
ATOM 758 O O . VAL A 1 99 ? -0.347 -5.622 8.475 1.00 88.06 99 VAL A O 1
ATOM 761 N N . ASP A 1 100 ? -1.255 -6.303 10.418 1.00 89.69 100 ASP A N 1
ATOM 762 C CA . ASP A 1 100 ? -1.272 -7.729 10.093 1.00 89.69 100 ASP A CA 1
ATOM 763 C C . ASP A 1 100 ? -2.117 -8.022 8.847 1.00 89.69 100 ASP A C 1
ATOM 765 O O . ASP A 1 100 ? -1.657 -8.727 7.953 1.00 89.69 100 ASP A O 1
ATOM 769 N N . TYR A 1 101 ? -3.317 -7.434 8.743 1.00 90.62 101 TYR A N 1
ATOM 770 C CA . TYR A 1 101 ? -4.164 -7.573 7.556 1.00 90.62 101 TYR A CA 1
ATOM 771 C C . TYR A 1 101 ? -3.468 -7.020 6.313 1.00 90.62 101 TYR A C 1
ATOM 773 O O . TYR A 1 101 ? -3.431 -7.675 5.272 1.00 90.62 101 TYR A O 1
ATOM 781 N N . PHE A 1 102 ? -2.906 -5.814 6.424 1.00 90.31 102 PHE A N 1
ATOM 782 C CA . PHE A 1 102 ? -2.214 -5.164 5.320 1.00 90.31 102 PHE A CA 1
ATOM 783 C C . PHE A 1 102 ? -1.055 -6.025 4.811 1.00 90.31 102 PHE A C 1
ATOM 785 O O . PHE A 1 102 ? -0.970 -6.289 3.614 1.00 90.31 102 PHE A O 1
ATOM 792 N N . MET A 1 103 ? -0.214 -6.531 5.714 1.00 89.81 103 MET A N 1
ATOM 793 C CA . MET A 1 103 ? 0.908 -7.401 5.361 1.00 89.81 103 MET A CA 1
ATOM 794 C C . MET A 1 103 ? 0.439 -8.732 4.766 1.00 89.81 103 MET A C 1
ATOM 796 O O . MET A 1 103 ? 0.904 -9.107 3.690 1.00 89.81 103 MET A O 1
ATOM 800 N N . ALA A 1 104 ? -0.538 -9.396 5.388 1.00 91.69 104 ALA A N 1
ATOM 801 C CA . ALA A 1 104 ? -1.082 -10.659 4.894 1.00 91.69 104 ALA A CA 1
ATOM 802 C C . ALA A 1 104 ? -1.712 -10.513 3.498 1.00 91.69 104 ALA A C 1
ATOM 804 O O . ALA A 1 104 ? -1.528 -11.367 2.631 1.00 91.69 104 ALA A O 1
ATOM 805 N N . TYR A 1 105 ? -2.409 -9.404 3.232 1.00 92.06 105 TYR A N 1
ATOM 806 C CA . TYR A 1 105 ? -2.966 -9.127 1.909 1.00 92.06 105 TYR A CA 1
ATOM 807 C C . TYR A 1 105 ? -1.869 -8.979 0.847 1.00 92.06 105 TYR A C 1
ATOM 809 O O . TYR A 1 105 ? -1.997 -9.502 -0.263 1.00 92.06 105 TYR A O 1
ATOM 817 N N . ILE A 1 106 ? -0.764 -8.314 1.174 1.00 91.12 106 ILE A N 1
ATOM 818 C CA . ILE A 1 106 ? 0.360 -8.166 0.246 1.00 91.12 106 ILE A CA 1
ATOM 819 C C . ILE A 1 106 ? 1.027 -9.524 -0.009 1.00 91.12 106 ILE A C 1
ATOM 821 O O . ILE A 1 106 ? 1.275 -9.871 -1.164 1.00 91.12 106 ILE A O 1
ATOM 825 N N . GLU A 1 107 ? 1.266 -10.312 1.040 1.00 91.19 107 GLU A N 1
ATOM 826 C CA . GLU A 1 107 ? 1.846 -11.658 0.937 1.00 91.19 107 GLU A CA 1
ATOM 827 C C . GLU A 1 107 ? 0.951 -12.613 0.133 1.00 91.19 107 GLU A C 1
ATOM 829 O O . GLU A 1 107 ? 1.447 -13.412 -0.664 1.00 91.19 107 GLU A O 1
ATOM 834 N N . SER A 1 108 ? -0.373 -12.457 0.237 1.00 91.81 108 SER A N 1
ATOM 835 C CA . SER A 1 108 ? -1.352 -13.177 -0.590 1.00 91.81 108 SER A CA 1
ATOM 836 C C . SER A 1 108 ? -1.362 -12.757 -2.066 1.00 91.81 108 SER A C 1
ATOM 838 O O . SER A 1 108 ? -2.117 -13.311 -2.868 1.00 91.81 108 SER A O 1
ATOM 840 N N . ARG A 1 109 ? -0.555 -11.758 -2.452 1.00 90.69 109 ARG A N 1
ATOM 841 C CA . ARG A 1 109 ? -0.562 -11.131 -3.786 1.00 90.69 109 ARG A CA 1
ATOM 842 C C . ARG A 1 109 ? -1.931 -10.552 -4.154 1.00 90.69 109 ARG A C 1
ATOM 844 O O . ARG A 1 109 ? -2.349 -10.589 -5.308 1.00 90.69 109 ARG A O 1
ATOM 851 N N . GLY A 1 110 ? -2.642 -10.042 -3.152 1.00 86.81 110 GLY A N 1
ATOM 852 C CA . GLY A 1 110 ? -3.981 -9.478 -3.277 1.00 86.81 110 GLY A CA 1
ATOM 853 C C . GLY A 1 110 ? -5.124 -10.489 -3.359 1.00 86.81 110 GLY A C 1
ATOM 854 O O . GLY A 1 110 ? -6.259 -10.103 -3.639 1.00 86.81 110 GLY A O 1
ATOM 855 N N . ARG A 1 111 ? -4.867 -11.778 -3.112 1.00 87.31 111 ARG A N 1
ATOM 856 C CA . ARG A 1 111 ? -5.922 -12.790 -3.012 1.00 87.31 111 ARG A CA 1
ATOM 857 C C . ARG A 1 111 ? -6.516 -12.776 -1.609 1.00 87.31 111 ARG A C 1
ATOM 859 O O . ARG A 1 111 ? -6.051 -13.474 -0.718 1.00 87.31 111 ARG A O 1
ATOM 866 N N . LEU A 1 112 ? -7.600 -12.020 -1.436 1.00 82.06 112 LEU A N 1
ATOM 867 C CA . LEU A 1 112 ? -8.294 -11.887 -0.148 1.00 82.06 112 LEU A CA 1
ATOM 868 C C . LEU A 1 112 ? -8.683 -13.238 0.482 1.00 82.06 112 LEU A C 1
ATOM 870 O O . LEU A 1 112 ? -8.650 -13.370 1.699 1.00 82.06 112 LEU A O 1
ATOM 874 N N . ALA A 1 113 ? -9.019 -14.240 -0.336 1.00 85.25 113 ALA A N 1
ATOM 875 C CA . ALA A 1 113 ? -9.364 -15.583 0.135 1.00 85.25 113 ALA A CA 1
ATOM 876 C C . ALA A 1 113 ? -8.211 -16.297 0.868 1.00 85.25 113 ALA A C 1
ATOM 878 O O . ALA A 1 113 ? -8.473 -17.180 1.681 1.00 85.25 113 ALA A O 1
ATOM 879 N N . ASP A 1 114 ? -6.963 -15.902 0.604 1.00 86.50 114 ASP A N 1
ATOM 880 C CA . ASP A 1 114 ? -5.775 -16.481 1.232 1.00 86.50 114 ASP A CA 1
ATOM 881 C C . ASP A 1 114 ? -5.388 -15.735 2.523 1.00 86.50 114 ASP A C 1
ATOM 883 O O . ASP A 1 114 ? -4.491 -16.178 3.239 1.00 86.50 114 ASP A O 1
ATOM 887 N N . VAL A 1 115 ? -6.039 -14.605 2.838 1.00 86.00 115 VAL A N 1
ATOM 888 C CA . VAL A 1 115 ? -5.790 -13.854 4.075 1.00 86.00 115 VAL A CA 1
ATOM 889 C C . VAL A 1 115 ? -6.487 -14.568 5.240 1.00 86.00 115 VAL A C 1
ATOM 891 O O . VAL A 1 115 ? -7.719 -14.672 5.232 1.00 86.00 115 VAL A O 1
ATOM 894 N N . PRO A 1 116 ? -5.745 -15.039 6.262 1.00 85.75 116 PRO A N 1
ATOM 895 C CA . PRO A 1 116 ? -6.337 -15.729 7.402 1.00 85.75 116 PRO A CA 1
ATOM 896 C C . PRO A 1 116 ? -7.404 -14.876 8.098 1.00 85.75 116 PRO A C 1
ATOM 898 O O . PRO A 1 116 ? -7.197 -13.687 8.354 1.00 85.75 116 PRO A O 1
ATOM 901 N N . GLN A 1 117 ? -8.557 -15.478 8.411 1.00 81.25 117 GLN A N 1
ATOM 902 C CA . GLN A 1 117 ? -9.677 -14.768 9.045 1.00 81.25 117 GLN A CA 1
ATOM 903 C C . GLN A 1 117 ? -9.295 -14.162 10.394 1.00 81.25 117 GLN A C 1
ATOM 905 O O . GLN A 1 117 ? -9.775 -13.093 10.754 1.00 81.25 117 GLN A O 1
ATOM 910 N N . ASP A 1 118 ? -8.404 -14.818 11.132 1.00 83.44 118 ASP A N 1
ATOM 911 C CA . ASP A 1 118 ? -7.915 -14.328 12.410 1.00 83.44 118 ASP A CA 1
ATOM 912 C C . ASP A 1 118 ? -7.036 -13.085 12.266 1.00 83.44 118 ASP A C 1
ATOM 914 O O . ASP A 1 118 ? -6.928 -12.355 13.244 1.00 83.44 118 ASP A O 1
ATOM 918 N N . LEU A 1 119 ? -6.454 -12.808 11.092 1.00 83.44 119 LEU A N 1
ATOM 919 C CA . LEU A 1 119 ? -5.681 -11.592 10.795 1.00 83.44 119 LEU A CA 1
ATOM 920 C C . LEU A 1 119 ? -6.534 -10.458 10.221 1.00 83.44 119 LEU A C 1
ATOM 922 O O . LEU A 1 119 ? -6.034 -9.343 10.052 1.00 83.44 119 LEU A O 1
ATOM 926 N N . GLN A 1 120 ? -7.817 -10.717 9.959 1.00 73.56 120 GLN A N 1
ATOM 927 C CA . GLN A 1 120 ? -8.764 -9.667 9.618 1.00 73.56 120 GLN A CA 1
ATOM 928 C C . GLN A 1 120 ? -8.947 -8.705 10.796 1.00 73.56 120 GLN A C 1
ATOM 930 O O . GLN A 1 120 ? -8.402 -8.863 11.899 1.00 73.56 120 GLN A O 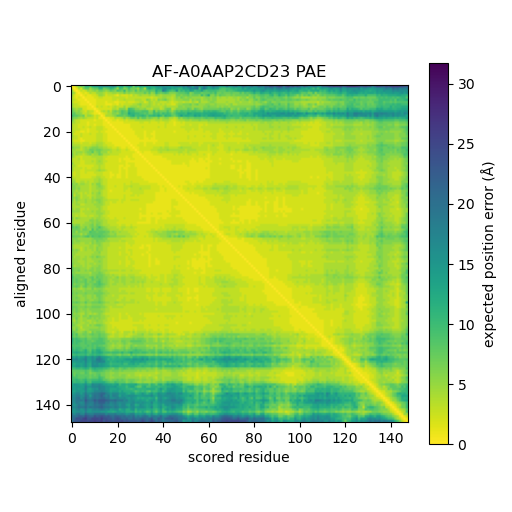1
ATOM 935 N N . VAL A 1 121 ? -9.658 -7.627 10.511 1.00 71.00 121 VAL A N 1
ATOM 936 C CA . VAL A 1 121 ? -9.699 -6.462 11.374 1.00 71.00 121 VAL A CA 1
ATOM 937 C C . VAL A 1 121 ? -10.291 -6.802 12.749 1.00 71.00 121 VAL A C 1
ATOM 939 O O . VAL A 1 121 ? -11.229 -7.588 12.867 1.00 71.00 121 VAL A O 1
ATOM 942 N N . SER A 1 122 ? -9.688 -6.268 13.813 1.00 73.38 122 SER A N 1
ATOM 943 C CA . SER A 1 122 ? -10.040 -6.597 15.196 1.00 73.38 122 SER A CA 1
ATOM 944 C C . SER A 1 122 ? -9.838 -5.386 16.106 1.00 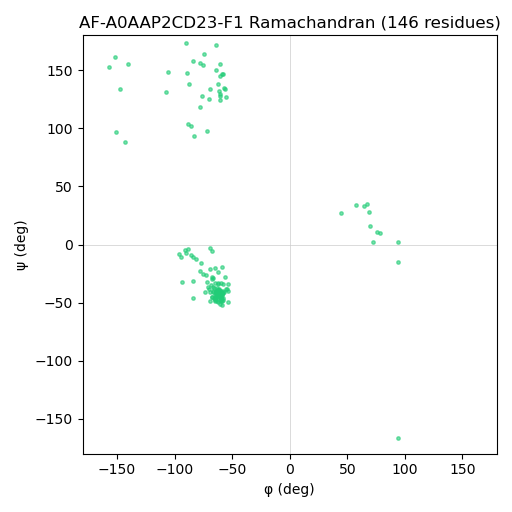73.38 122 SER A C 1
ATOM 946 O O . SER A 1 122 ? -8.747 -4.810 16.074 1.00 73.38 122 SER A O 1
ATOM 948 N N . PRO A 1 123 ? -10.801 -5.062 16.996 1.00 72.94 123 PRO A N 1
ATOM 949 C CA . PRO A 1 123 ? -10.651 -3.986 17.980 1.00 72.94 123 PRO A CA 1
ATOM 950 C C . PRO A 1 123 ? -9.462 -4.168 18.934 1.00 72.94 123 PRO A C 1
ATOM 952 O O . PRO A 1 123 ? -9.029 -3.214 19.571 1.00 72.94 123 PRO A O 1
ATOM 955 N N . ALA A 1 124 ? -8.949 -5.396 19.067 1.00 78.31 124 ALA A N 1
ATOM 956 C CA . ALA A 1 124 ? -7.813 -5.712 19.930 1.00 78.31 124 ALA A CA 1
ATOM 957 C C . ALA A 1 124 ? -6.449 -5.450 19.266 1.00 78.31 124 ALA A C 1
ATOM 959 O O . ALA A 1 124 ? -5.421 -5.513 19.942 1.00 78.31 124 ALA A O 1
ATOM 960 N N . ARG A 1 125 ? -6.414 -5.196 17.952 1.00 83.12 125 ARG A N 1
ATOM 961 C CA . ARG A 1 125 ? -5.180 -4.965 17.197 1.00 83.12 125 ARG A CA 1
ATOM 962 C C . ARG A 1 125 ? -5.015 -3.500 16.846 1.00 83.12 125 ARG A C 1
ATOM 964 O O . ARG A 1 125 ? -5.979 -2.793 16.576 1.00 83.12 125 ARG A O 1
ATOM 971 N N . ARG A 1 126 ? -3.755 -3.076 16.783 1.00 86.94 126 ARG A N 1
ATOM 972 C CA . ARG A 1 126 ? -3.410 -1.710 16.404 1.00 86.94 126 ARG A CA 1
ATOM 973 C C . ARG A 1 126 ? -3.686 -1.488 14.918 1.00 86.94 126 ARG A C 1
ATOM 975 O O . ARG A 1 126 ? -3.173 -2.218 14.064 1.00 86.94 126 ARG A O 1
ATOM 982 N N . ARG A 1 127 ? -4.478 -0.465 14.621 1.00 88.12 127 ARG A N 1
ATOM 983 C CA . ARG A 1 127 ? -4.820 -0.050 13.253 1.00 88.12 127 ARG A CA 1
ATOM 984 C C . ARG A 1 127 ? -3.731 0.850 12.682 1.00 88.12 127 ARG A C 1
ATOM 986 O O . ARG A 1 127 ? -2.992 1.480 13.439 1.00 88.12 127 ARG A O 1
ATOM 993 N N . ILE A 1 128 ? -3.638 0.958 11.358 1.00 86.94 128 ILE A N 1
ATOM 994 C CA . ILE A 1 128 ? -2.606 1.770 10.694 1.00 86.94 128 ILE A CA 1
ATOM 995 C C . ILE A 1 128 ? -2.659 3.226 11.162 1.00 86.94 128 ILE A C 1
ATOM 997 O O . ILE A 1 128 ? -1.624 3.812 11.480 1.00 86.94 128 ILE A O 1
ATOM 1001 N N . ARG A 1 129 ? -3.860 3.790 11.316 1.00 83.44 129 ARG A N 1
ATOM 1002 C CA . ARG A 1 129 ? -4.036 5.141 11.869 1.00 83.44 129 ARG A CA 1
ATOM 1003 C C . ARG A 1 129 ? -3.423 5.348 13.251 1.00 83.44 129 ARG A C 1
ATOM 1005 O O . ARG A 1 129 ? -3.080 6.466 13.619 1.00 83.44 129 ARG A O 1
ATOM 1012 N N . GLU A 1 130 ? -3.330 4.286 14.042 1.00 84.38 130 GLU A N 1
ATOM 1013 C CA . GLU A 1 130 ? -2.903 4.345 15.436 1.00 84.38 130 GLU A CA 1
ATOM 1014 C C . GLU A 1 130 ? -1.391 4.229 15.560 1.00 84.38 130 GLU A C 1
ATOM 1016 O O . GLU A 1 130 ? -0.873 4.337 16.668 1.00 84.38 130 GLU A O 1
ATOM 1021 N N . LEU A 1 131 ? -0.658 4.011 14.464 1.00 80.81 131 LEU A N 1
ATOM 1022 C CA . LEU A 1 131 ? 0.793 3.816 14.476 1.00 80.81 131 LEU A CA 1
ATOM 1023 C C . LEU A 1 131 ? 1.578 5.072 14.875 1.00 80.81 131 LEU A C 1
ATOM 1025 O O . LEU A 1 131 ? 2.782 4.990 15.104 1.00 80.81 131 LEU A O 1
ATOM 1029 N N . GLY A 1 132 ? 0.900 6.211 15.052 1.00 74.56 132 GLY A N 1
ATOM 1030 C CA . GLY A 1 132 ? 1.505 7.442 15.570 1.00 74.56 132 GLY A CA 1
ATOM 1031 C C . GLY A 1 132 ? 2.476 8.091 14.588 1.00 74.56 132 GLY A C 1
ATOM 1032 O O . GLY A 1 132 ? 3.283 8.929 14.969 1.00 74.56 132 GLY A O 1
ATOM 1033 N N . TRP A 1 133 ? 2.417 7.689 13.323 1.00 75.75 133 TRP A N 1
ATOM 1034 C CA . TRP A 1 133 ? 3.234 8.249 12.259 1.00 75.75 133 TRP A CA 1
ATOM 1035 C C . TRP A 1 133 ? 2.704 9.615 11.791 1.00 75.75 133 TRP A C 1
ATOM 1037 O O . TRP A 1 133 ? 3.402 10.322 11.067 1.00 75.75 133 TRP A O 1
ATOM 1047 N N . TRP A 1 134 ? 1.458 9.978 12.137 1.00 73.38 134 TRP A N 1
ATOM 1048 C CA . TRP A 1 134 ? 0.799 11.194 11.650 1.00 73.38 134 TRP A CA 1
ATOM 1049 C C . TRP A 1 134 ? 1.076 12.392 12.558 1.00 73.38 134 TRP A C 1
ATOM 1051 O O . TRP A 1 134 ? 1.207 12.253 13.772 1.00 73.38 134 TRP A O 1
ATOM 1061 N N . ARG A 1 135 ? 1.146 13.586 11.960 1.00 64.88 135 ARG A N 1
ATOM 1062 C CA . ARG A 1 135 ? 1.257 14.845 12.706 1.00 64.88 135 ARG A CA 1
ATOM 1063 C C . ARG A 1 135 ? -0.102 15.251 13.271 1.00 64.88 135 ARG A C 1
ATOM 1065 O O . ARG A 1 135 ? -1.146 14.889 12.726 1.00 64.88 135 ARG A O 1
ATOM 1072 N N . GLU A 1 136 ? -0.088 16.046 14.337 1.00 60.09 136 GLU A N 1
ATOM 1073 C CA . GLU A 1 136 ? -1.304 16.683 14.847 1.00 60.09 136 GLU A CA 1
ATOM 1074 C C . GLU A 1 136 ? -1.975 17.504 13.730 1.00 60.09 136 GLU A C 1
ATOM 1076 O O . GLU A 1 136 ? -1.323 18.309 13.065 1.00 60.09 136 GLU A O 1
ATOM 1081 N N . GLY A 1 137 ? -3.269 17.261 13.492 1.00 66.12 137 GLY A N 1
ATOM 1082 C CA . GLY A 1 137 ? -4.057 17.913 12.436 1.00 66.12 137 GLY A CA 1
ATOM 1083 C C . GLY A 1 137 ? -4.141 17.165 11.097 1.00 66.12 137 GLY A C 1
ATOM 1084 O O . GLY A 1 137 ? -5.040 17.463 10.317 1.00 66.12 137 GLY A O 1
ATOM 1085 N N . GLU A 1 138 ? -3.285 16.167 10.842 1.00 68.00 138 GLU A N 1
ATOM 1086 C CA . GLU A 1 138 ? -3.381 15.304 9.642 1.00 68.00 138 GLU A CA 1
ATOM 1087 C C . GLU A 1 138 ? -4.488 14.240 9.783 1.00 68.00 138 GLU A C 1
ATOM 1089 O O . GLU A 1 138 ? -5.019 13.735 8.795 1.00 68.00 138 GLU A O 1
ATOM 1094 N N . LEU A 1 139 ? -4.872 13.903 11.020 1.00 64.94 139 LEU A N 1
ATOM 1095 C CA . LEU A 1 139 ? -6.048 13.079 11.300 1.00 64.94 139 LEU A CA 1
ATOM 1096 C C . LEU A 1 139 ? -7.275 13.981 11.422 1.00 64.94 139 LEU A C 1
ATOM 1098 O O . LEU A 1 139 ? -7.492 14.608 12.460 1.00 64.94 139 LEU A O 1
ATOM 1102 N N . ALA A 1 140 ? -8.111 14.005 10.385 1.00 67.38 140 ALA A N 1
ATOM 1103 C CA . ALA A 1 140 ? -9.489 14.447 10.561 1.00 67.38 140 ALA A CA 1
ATOM 1104 C C . ALA A 1 140 ? -10.202 13.528 11.577 1.00 67.38 140 ALA A C 1
ATOM 1106 O O . ALA A 1 140 ? -9.816 12.366 11.730 1.00 67.38 140 ALA A O 1
ATOM 1107 N N . PRO A 1 141 ? -11.255 13.994 12.266 1.00 69.38 141 PRO A N 1
ATOM 1108 C CA . PRO A 1 141 ? -12.144 13.097 12.990 1.00 69.38 141 PRO A CA 1
ATOM 1109 C C . PRO A 1 141 ? -12.791 12.104 12.013 1.00 69.38 141 PRO A C 1
ATOM 1111 O O . PRO A 1 141 ? -13.357 12.519 10.997 1.00 69.38 141 PRO A O 1
ATOM 1114 N N . TYR A 1 142 ? -12.693 10.813 12.321 1.00 73.31 142 TYR A N 1
ATOM 1115 C CA . TYR A 1 142 ? -13.427 9.738 11.656 1.00 73.31 142 TYR A CA 1
ATOM 1116 C C . TYR A 1 142 ? -13.532 8.521 12.575 1.00 73.31 142 TYR A C 1
ATOM 1118 O O . TYR A 1 142 ? -12.649 8.259 13.411 1.00 73.31 142 TYR A O 1
ATOM 1126 N N . ASP A 1 143 ? -14.597 7.762 12.353 1.00 75.88 143 ASP A N 1
ATOM 1127 C CA . ASP A 1 143 ? -14.907 6.533 13.061 1.00 75.88 143 ASP A CA 1
ATOM 1128 C C . ASP A 1 143 ? -14.678 5.347 12.131 1.00 75.88 143 ASP A C 1
ATOM 1130 O O . ASP A 1 143 ? -15.125 5.340 10.985 1.00 75.88 143 ASP A O 1
ATOM 1134 N N . CYS A 1 144 ? -13.961 4.341 12.625 1.00 76.94 144 CYS A N 1
ATOM 1135 C CA . CYS A 1 144 ? -13.815 3.096 11.886 1.00 76.94 144 CYS A CA 1
ATOM 1136 C C . CYS A 1 144 ? -15.160 2.360 11.869 1.00 76.94 144 CYS A C 1
ATOM 1138 O O . CYS A 1 144 ? -15.790 2.255 12.929 1.00 76.94 144 CYS A O 1
ATOM 1140 N N . PRO A 1 145 ? -15.616 1.848 10.712 1.00 68.56 145 PRO A N 1
ATOM 1141 C CA . PRO A 1 145 ? -16.852 1.083 10.645 1.00 68.56 145 PRO A CA 1
ATOM 1142 C C . PRO A 1 145 ? -16.802 -0.133 11.581 1.00 68.56 145 PRO A C 1
ATOM 1144 O O . PRO A 1 145 ? -15.750 -0.733 11.803 1.00 68.56 145 PRO A O 1
ATOM 1147 N N . ALA A 1 146 ? -17.951 -0.506 12.148 1.00 57.12 146 ALA A N 1
ATOM 1148 C CA . ALA A 1 146 ? -18.042 -1.658 13.040 1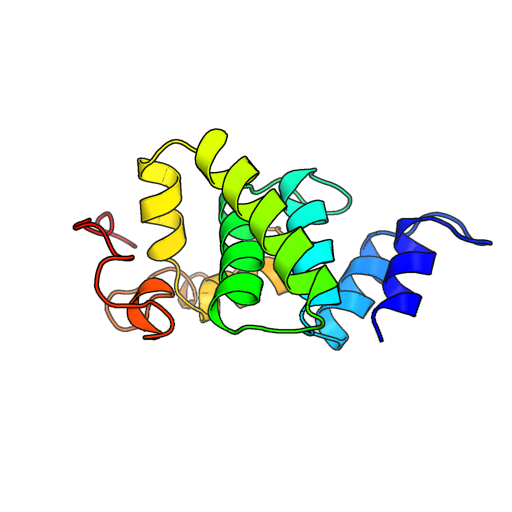.00 57.12 146 ALA A CA 1
ATOM 1149 C C . ALA A 1 146 ? -17.619 -2.941 12.301 1.00 57.12 146 ALA A C 1
ATOM 1151 O O . ALA A 1 146 ? -18.177 -3.262 11.254 1.00 57.12 146 ALA A O 1
ATOM 1152 N N . GLY A 1 147 ? -16.638 -3.670 12.841 1.00 59.53 147 GLY A N 1
ATOM 1153 C CA . GLY A 1 147 ? -16.029 -4.824 12.164 1.00 59.53 147 GLY A CA 1
ATOM 1154 C C . GLY A 1 147 ? -14.757 -4.492 11.371 1.00 59.53 147 GLY A C 1
ATOM 1155 O O . GLY A 1 147 ? -14.178 -5.395 10.772 1.00 59.53 147 GLY A O 1
ATOM 1156 N N . THR A 1 148 ? -14.319 -3.227 11.413 1.00 53.88 148 THR A N 1
ATOM 1157 C CA . THR A 1 148 ? -12.920 -2.799 11.225 1.00 53.88 148 THR A CA 1
ATOM 1158 C C . THR A 1 148 ? -12.274 -2.352 12.551 1.00 53.88 148 THR A C 1
ATOM 1160 O O . THR A 1 148 ? -12.932 -2.520 13.601 1.00 53.88 148 THR A O 1
#

Sequence (148 aa):
MVAAGVIYHQGLGRPVDYDKALDWYLKSMDGDALNNMGVMFRDGTGVPQNAKIAYLMFLTVHMTGMGSEATIMRANRNLRASIAALPREEIDEALCYTVDYFMAYIESRGRLADVPQDLQVSPARRRIRELGWWREGELAPYDCPAGT

Organism: NCBI:txid1776034

Secondary structure (DSSP, 8-state):
-HHHHHHHHHTTTS---HHHHHHHHHHH-SHHHHHHHHHHHHHTSSS---HHHHHHHHHHHHHHT-S-HHHHHHHHHHHHHHHHHS-HHHHHHHHH-BHHHHHHHHHTTT-GGGS-GGGS--TTS-BGGGGS-SPTTTS----PPTT-

Nearest PDB structures (foldseek):
  6ok3-assembly1_B  TM=4.343E-01  e=2.248E-02  Oxalobacter formigenes OXCC13
  8p6a-assembly1_A  TM=2.900E-01  e=5.224E+00  Homo sapiens